Protein AF-A0AAV5XAF9-F1 (afdb_monomer)

Solvent-accessible surface area (backbone atoms only — not comparable to full-atom values): 9766 Å² total; per-residue (Å²): 105,61,82,96,42,82,72,80,86,37,68,45,78,55,66,89,49,75,55,42,98,85,62,45,56,50,72,60,66,75,53,50,52,50,53,47,48,50,41,35,74,72,67,37,39,29,36,38,30,58,49,70,70,60,61,69,58,43,52,50,29,42,78,47,68,23,29,33,36,36,21,45,75,68,73,52,84,53,75,46,81,81,38,72,65,52,48,53,47,48,43,51,51,42,32,51,46,34,52,68,51,44,90,42,87,21,55,57,31,40,25,78,39,64,50,59,42,50,69,52,42,64,71,67,31,56,65,59,53,39,57,49,52,48,53,44,49,51,42,30,38,76,59,27,74,82,61,38,39,29,49,36,37,38,73,85,44,66,87,57,74,61,87,86,48,74,48,89,42,71,65,82,133

Radius of gyration: 16.25 Å; Cα contacts (8 Å, |Δi|>4): 283; chains: 1; bounding box: 41×30×45 Å

Structure (mmCIF, N/CA/C/O backbone):
data_AF-A0AAV5XAF9-F1
#
_entry.id   AF-A0AAV5XAF9-F1
#
loop_
_atom_site.group_PDB
_atom_site.id
_atom_site.type_symbol
_atom_site.label_atom_id
_atom_site.label_alt_id
_atom_site.label_comp_id
_atom_site.label_asym_id
_atom_site.label_entity_id
_atom_site.label_seq_id
_atom_site.pdbx_PDB_ins_code
_atom_site.Cartn_x
_atom_site.Cartn_y
_atom_site.Cartn_z
_atom_site.occupancy
_atom_site.B_iso_or_equiv
_atom_site.auth_seq_id
_atom_site.auth_comp_id
_atom_site.auth_asym_id
_atom_site.auth_atom_id
_atom_site.pdbx_PDB_model_num
ATOM 1 N N . MET A 1 1 ? 5.329 9.282 11.086 1.00 74.69 1 MET A N 1
ATOM 2 C CA . MET A 1 1 ? 4.922 9.772 12.422 1.00 74.69 1 MET A CA 1
ATOM 3 C C . MET A 1 1 ? 3.399 9.834 12.451 1.00 74.69 1 MET A C 1
ATOM 5 O O . MET A 1 1 ? 2.817 10.005 11.388 1.00 74.69 1 MET A O 1
ATOM 9 N N . LEU A 1 2 ? 2.750 9.639 13.597 1.00 75.69 2 LEU A N 1
ATOM 10 C CA . LEU A 1 2 ? 1.336 9.977 13.798 1.00 75.69 2 LEU A CA 1
ATOM 11 C C . LEU A 1 2 ? 1.302 11.234 14.670 1.00 75.69 2 LEU A C 1
ATOM 13 O O . LEU A 1 2 ? 1.537 11.144 15.872 1.00 75.69 2 LEU A O 1
ATOM 17 N N . GLY A 1 3 ? 1.094 12.400 14.054 1.00 81.00 3 GLY A N 1
ATOM 18 C CA . GLY A 1 3 ? 1.422 13.670 14.707 1.00 81.00 3 GLY A CA 1
ATOM 19 C C . GLY A 1 3 ? 2.912 13.707 15.054 1.00 81.00 3 GLY A C 1
ATOM 20 O O . GLY A 1 3 ? 3.745 13.409 14.197 1.00 81.00 3 GLY A O 1
ATOM 21 N N . ASP A 1 4 ? 3.227 13.966 16.321 1.00 85.31 4 ASP A N 1
ATOM 22 C CA . ASP A 1 4 ? 4.606 14.060 16.818 1.00 85.31 4 ASP A CA 1
ATOM 23 C C . ASP A 1 4 ? 5.170 12.731 17.349 1.00 85.31 4 ASP A C 1
ATOM 25 O O . ASP A 1 4 ? 6.310 12.671 17.811 1.00 85.31 4 ASP A O 1
ATOM 29 N N . GLU A 1 5 ? 4.415 11.631 17.251 1.00 88.81 5 GLU A N 1
ATOM 30 C CA . GLU A 1 5 ? 4.845 10.327 17.756 1.00 88.81 5 GLU A CA 1
ATOM 31 C C . GLU A 1 5 ? 5.297 9.365 16.652 1.00 88.81 5 GLU A C 1
ATOM 33 O O . GLU A 1 5 ? 4.720 9.261 15.560 1.00 88.81 5 GLU A O 1
ATOM 38 N N . LYS A 1 6 ? 6.343 8.589 16.950 1.00 91.88 6 LYS A N 1
ATOM 39 C CA . LYS A 1 6 ? 6.793 7.511 16.069 1.00 91.88 6 LYS A CA 1
ATOM 40 C C . LYS A 1 6 ? 5.805 6.348 16.126 1.00 91.88 6 LYS A C 1
ATOM 42 O O . LYS A 1 6 ? 5.657 5.695 17.154 1.00 91.88 6 LYS A O 1
ATOM 47 N N . LEU A 1 7 ? 5.201 6.030 14.982 1.00 92.50 7 LEU A N 1
ATOM 48 C CA . LEU A 1 7 ? 4.387 4.829 14.828 1.00 92.50 7 LEU A CA 1
ATOM 49 C C . LEU A 1 7 ? 5.286 3.609 14.603 1.00 92.50 7 LEU A C 1
ATOM 51 O O . LEU A 1 7 ? 5.950 3.496 13.573 1.00 92.50 7 LEU A O 1
ATOM 55 N N . TRP A 1 8 ? 5.262 2.671 15.545 1.00 96.06 8 TRP A N 1
ATOM 56 C CA . TRP A 1 8 ? 5.827 1.336 15.358 1.00 96.06 8 TRP A CA 1
ATOM 57 C C . TRP A 1 8 ? 4.783 0.420 14.724 1.00 96.06 8 TRP A C 1
ATOM 59 O O . TRP A 1 8 ? 3.782 0.085 15.359 1.00 96.06 8 TRP A O 1
ATOM 69 N N . VAL A 1 9 ? 5.001 0.024 13.470 1.00 96.25 9 VAL A N 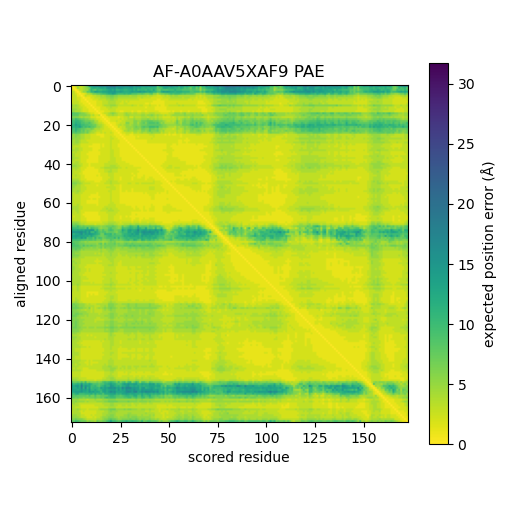1
ATOM 70 C CA . VAL A 1 9 ? 4.084 -0.852 12.730 1.00 96.25 9 VAL A CA 1
ATOM 71 C C . VAL A 1 9 ? 4.189 -2.282 13.266 1.00 96.25 9 VAL A C 1
ATOM 73 O O . VAL A 1 9 ? 5.234 -2.918 13.171 1.00 96.25 9 VAL A O 1
ATOM 76 N N . ARG A 1 10 ? 3.086 -2.788 13.822 1.00 97.44 10 ARG A N 1
ATOM 77 C CA . ARG A 1 10 ? 2.896 -4.179 14.255 1.00 97.44 10 ARG A CA 1
ATOM 78 C C . ARG A 1 10 ? 1.790 -4.765 13.395 1.00 97.44 10 ARG A C 1
ATOM 80 O O . ARG A 1 10 ? 0.607 -4.687 13.738 1.00 97.44 10 ARG A O 1
ATOM 87 N N . GLY A 1 11 ? 2.207 -5.215 12.217 1.00 95.50 11 GLY A N 1
ATOM 88 C CA . GLY A 1 11 ? 1.330 -5.626 11.132 1.00 95.50 11 GLY A CA 1
ATOM 89 C C . GLY A 1 11 ? 1.027 -7.119 11.121 1.00 95.50 11 GLY A C 1
ATOM 90 O O . GLY A 1 11 ? 1.869 -7.928 11.500 1.00 95.50 11 GLY A O 1
ATOM 91 N N . VAL A 1 12 ? -0.152 -7.472 10.617 1.00 97.31 12 VAL A N 1
ATOM 92 C CA . VAL A 1 12 ? -0.498 -8.835 10.193 1.00 97.31 12 VAL A CA 1
ATOM 93 C C . VAL A 1 12 ? -1.166 -8.791 8.820 1.00 97.31 12 VAL A C 1
ATOM 95 O O . VAL A 1 12 ? -1.806 -7.800 8.465 1.00 97.31 12 VAL A O 1
ATOM 98 N N . THR A 1 13 ? -1.002 -9.835 8.015 1.00 96.00 13 THR A N 1
ATOM 99 C CA . THR A 1 13 ? -1.663 -9.940 6.711 1.00 96.00 13 THR A CA 1
ATOM 100 C C . THR A 1 13 ? -3.109 -10.404 6.868 1.00 96.00 13 THR A C 1
ATOM 102 O O . THR A 1 13 ? -3.439 -11.194 7.752 1.00 96.00 13 THR A O 1
ATOM 105 N N . TYR A 1 14 ? -3.991 -9.907 6.005 1.00 97.06 14 TYR A N 1
ATOM 106 C CA . TYR A 1 14 ? -5.394 -10.296 5.964 1.00 97.06 14 TYR A CA 1
ATOM 107 C C . TYR A 1 14 ? -5.824 -10.532 4.518 1.00 97.06 14 TYR A C 1
ATOM 109 O O . TYR A 1 14 ? -6.122 -9.604 3.763 1.00 97.06 14 TYR A O 1
ATOM 117 N N . GLY A 1 15 ? -5.815 -11.808 4.139 1.00 92.38 15 GLY A N 1
ATOM 118 C CA . GLY A 1 15 ? -6.107 -12.281 2.792 1.00 92.38 15 GLY A CA 1
ATOM 119 C C . GLY A 1 15 ? -4.866 -12.781 2.042 1.00 92.38 15 GLY A C 1
ATOM 120 O O . GLY A 1 15 ? -3.780 -12.876 2.607 1.00 92.38 15 GLY A O 1
ATOM 121 N N . THR A 1 16 ? -4.996 -13.109 0.757 1.00 89.56 16 THR A N 1
ATOM 122 C CA . THR A 1 16 ? -6.215 -12.979 -0.067 1.00 89.56 16 THR A CA 1
ATOM 123 C C . THR A 1 16 ? -7.311 -13.978 0.310 1.00 89.56 16 THR A C 1
ATOM 125 O O . THR A 1 16 ? -7.049 -15.059 0.833 1.00 89.56 16 THR A O 1
ATOM 128 N N . PHE A 1 17 ? -8.566 -13.604 0.054 1.00 91.56 17 PHE A N 1
ATOM 129 C CA . PHE A 1 17 ? -9.725 -14.468 0.265 1.00 91.56 17 PHE A CA 1
ATOM 130 C C . PHE A 1 17 ? -10.400 -14.796 -1.061 1.00 91.56 17 PHE A C 1
ATOM 132 O O . PHE A 1 17 ? -10.263 -14.084 -2.056 1.00 91.56 17 PHE A O 1
ATOM 139 N N . ARG A 1 18 ? -11.173 -15.881 -1.058 1.00 88.75 18 ARG A N 1
ATOM 140 C CA . ARG A 1 18 ? -12.087 -16.186 -2.157 1.00 88.75 18 ARG A CA 1
ATOM 141 C C . ARG A 1 18 ? -13.190 -15.119 -2.200 1.00 88.75 18 ARG A C 1
ATOM 143 O O . ARG A 1 18 ? -13.768 -14.865 -1.142 1.00 88.75 18 ARG A O 1
ATOM 150 N N . PRO A 1 19 ? -13.510 -14.544 -3.372 1.00 87.81 19 PRO A N 1
ATOM 151 C CA . PRO A 1 19 ? -14.621 -13.609 -3.498 1.00 87.81 19 PRO A CA 1
ATOM 152 C C . PRO A 1 19 ? -15.949 -14.191 -3.009 1.00 87.81 19 PRO A C 1
ATOM 154 O O . PRO A 1 19 ? -16.245 -15.368 -3.246 1.00 87.81 19 PRO A O 1
ATOM 157 N N . GLY A 1 20 ? -16.731 -13.357 -2.324 1.00 83.31 20 GLY A N 1
ATOM 158 C CA . GLY A 1 20 ? -18.106 -13.652 -1.936 1.00 83.31 20 GLY A CA 1
ATOM 159 C C . GLY A 1 20 ? -19.068 -13.647 -3.128 1.00 83.31 20 GLY A C 1
ATOM 160 O O . GLY A 1 20 ? -18.682 -13.402 -4.270 1.00 83.31 20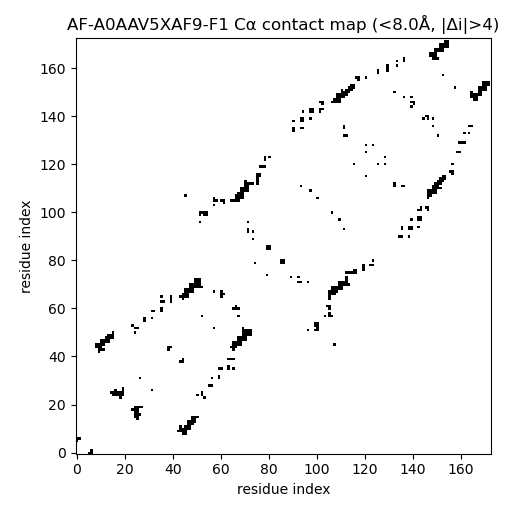 GLY A O 1
ATOM 161 N N . ALA A 1 21 ? -20.351 -13.902 -2.860 1.00 84.38 21 ALA A N 1
ATOM 162 C CA . ALA A 1 21 ? -21.396 -13.888 -3.892 1.00 84.38 21 ALA A CA 1
ATOM 163 C C . ALA A 1 21 ? -21.588 -12.504 -4.546 1.00 84.38 21 ALA A C 1
ATOM 165 O O . ALA A 1 21 ? -22.045 -12.415 -5.679 1.00 84.38 21 ALA A O 1
ATOM 166 N N . ASP A 1 22 ? -21.220 -11.438 -3.836 1.00 84.25 22 ASP A N 1
ATOM 167 C CA . ASP A 1 22 ? -21.208 -10.048 -4.298 1.00 84.25 22 ASP A CA 1
ATOM 168 C C . ASP A 1 22 ? -19.914 -9.670 -5.048 1.00 84.25 22 ASP A C 1
ATOM 170 O O . ASP A 1 22 ? -19.758 -8.529 -5.473 1.00 84.25 22 ASP A O 1
ATOM 174 N N . GLY A 1 23 ? -18.976 -10.612 -5.202 1.00 85.62 23 GLY A N 1
ATOM 175 C CA . GLY A 1 23 ? -17.672 -10.387 -5.822 1.00 85.62 23 GLY A CA 1
ATOM 176 C C . GLY A 1 23 ? -16.640 -9.724 -4.906 1.00 85.62 23 GLY A C 1
ATOM 177 O O . GLY A 1 23 ? -15.484 -9.591 -5.311 1.00 85.62 23 GLY A O 1
ATOM 178 N N . THR A 1 24 ? -16.999 -9.356 -3.670 1.00 87.50 24 THR A N 1
ATOM 179 C CA . THR A 1 24 ? -16.065 -8.731 -2.727 1.00 87.50 24 THR A CA 1
ATOM 180 C C . THR A 1 24 ? -15.021 -9.763 -2.277 1.00 87.50 24 THR A 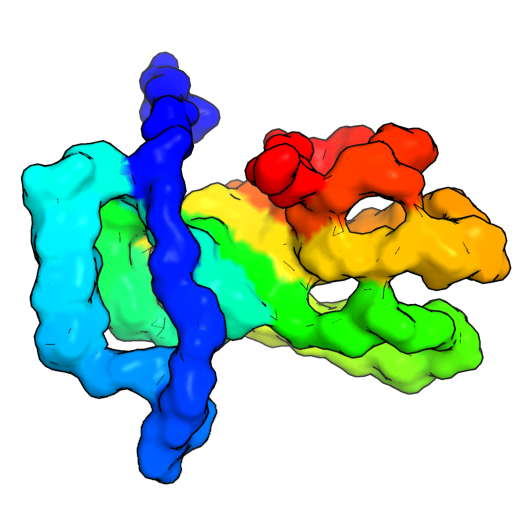C 1
ATOM 182 O O . THR A 1 24 ? -15.395 -10.813 -1.746 1.00 87.50 24 THR A O 1
ATOM 185 N N . PRO A 1 25 ? -13.706 -9.502 -2.424 1.00 91.94 25 PRO A N 1
ATOM 186 C CA . PRO A 1 25 ? -12.637 -10.436 -2.051 1.00 91.94 25 PRO A CA 1
ATOM 187 C C . PRO A 1 25 ? -12.324 -10.420 -0.543 1.00 91.94 25 PRO A C 1
ATOM 189 O O . PRO A 1 25 ? -11.168 -10.543 -0.138 1.00 91.94 25 PRO A O 1
ATOM 192 N N . TYR A 1 26 ? -13.354 -10.269 0.293 1.00 95.06 26 TYR A N 1
ATOM 193 C CA . TYR A 1 26 ? -13.253 -10.233 1.751 1.00 95.06 26 TYR A CA 1
ATOM 194 C C . TYR A 1 26 ? -14.394 -11.019 2.400 1.00 95.06 26 TYR A C 1
ATOM 196 O O . TYR A 1 26 ? -15.478 -11.121 1.821 1.00 95.06 26 TYR A O 1
ATOM 204 N N . PRO A 1 27 ? -14.186 -11.553 3.618 1.00 95.25 27 PRO A N 1
ATOM 205 C CA . PRO A 1 27 ? -15.267 -12.119 4.406 1.00 95.25 27 PRO A CA 1
ATOM 206 C C . PRO A 1 27 ? -16.383 -11.100 4.649 1.00 95.25 27 PRO A C 1
ATOM 208 O O . PRO A 1 27 ? -16.174 -9.887 4.608 1.00 95.25 27 PRO A O 1
ATOM 211 N N . VAL A 1 28 ? -17.575 -11.603 4.972 1.00 94.69 28 VAL A N 1
ATOM 212 C CA . VAL A 1 28 ? -18.695 -10.746 5.377 1.00 94.69 28 VAL A CA 1
ATOM 213 C C . VAL A 1 28 ? -18.304 -9.870 6.569 1.00 94.69 28 VAL A C 1
ATOM 215 O O . VAL A 1 28 ? -17.533 -10.287 7.437 1.00 94.69 28 VAL A O 1
ATOM 218 N N . ARG A 1 29 ? -18.878 -8.667 6.643 1.00 95.50 29 ARG A N 1
ATOM 219 C CA . ARG A 1 29 ? -18.516 -7.637 7.629 1.00 95.50 29 ARG A CA 1
ATOM 220 C C . ARG A 1 29 ? -18.417 -8.141 9.073 1.00 95.50 29 ARG A C 1
ATOM 222 O O . ARG A 1 29 ? -17.467 -7.797 9.763 1.00 95.50 29 ARG A O 1
ATOM 229 N N . SER A 1 30 ? -19.335 -9.001 9.515 1.00 96.88 30 SER A N 1
ATOM 230 C CA . SER A 1 30 ? -19.333 -9.545 10.883 1.00 96.88 30 SER A CA 1
ATOM 231 C C . SER A 1 30 ? -18.137 -10.456 11.198 1.00 96.88 30 SER A C 1
ATOM 233 O O . SER A 1 30 ? -17.745 -10.582 12.358 1.00 96.88 30 SER A O 1
ATOM 235 N N . VAL A 1 31 ? -17.548 -11.100 10.184 1.00 97.25 31 VAL A N 1
ATOM 236 C CA . VAL A 1 31 ? -16.299 -11.862 10.323 1.00 97.25 31 VAL A CA 1
ATOM 237 C C . VAL A 1 31 ? -15.129 -10.894 10.454 1.00 97.25 31 VAL A C 1
ATOM 239 O O . VAL A 1 31 ? -14.392 -10.987 11.429 1.00 97.25 31 VAL A O 1
ATOM 242 N N . VAL A 1 32 ? -15.033 -9.902 9.562 1.00 97.88 32 VAL A N 1
ATOM 243 C CA . VAL A 1 32 ? -13.982 -8.869 9.612 1.00 97.88 32 VAL A CA 1
ATOM 244 C C . VAL A 1 32 ? -13.990 -8.121 10.948 1.00 97.88 32 VAL A C 1
ATOM 246 O O . VAL A 1 32 ? -12.939 -7.906 11.543 1.00 97.88 32 VAL A O 1
ATOM 249 N N . GLU A 1 33 ? -15.168 -7.774 11.473 1.00 98.50 33 GLU A N 1
ATOM 250 C CA . GLU A 1 33 ? -15.313 -7.114 12.777 1.00 98.50 33 GLU A CA 1
ATOM 251 C C . GLU A 1 33 ? -14.756 -7.948 13.937 1.00 98.50 33 GLU A C 1
ATOM 253 O O . GLU A 1 33 ? -14.122 -7.384 14.834 1.00 98.50 33 GLU A O 1
ATOM 258 N N . ARG A 1 34 ? -14.963 -9.273 13.927 1.00 98.56 34 ARG A N 1
ATOM 259 C CA . ARG A 1 34 ? -14.371 -10.185 14.919 1.00 98.56 34 ARG A CA 1
ATOM 260 C C . ARG A 1 34 ? -12.870 -10.328 14.731 1.00 98.56 34 ARG A C 1
ATOM 262 O O . ARG A 1 34 ? -12.142 -10.251 15.716 1.00 98.56 34 ARG A O 1
ATOM 269 N N . ASP A 1 35 ? -12.421 -10.528 13.498 1.00 98.44 35 ASP A N 1
ATOM 270 C CA . ASP A 1 35 ? -11.010 -10.749 13.193 1.00 98.44 35 ASP A CA 1
ATOM 271 C C . ASP A 1 35 ? -10.185 -9.522 13.591 1.00 98.44 35 ASP A C 1
ATOM 273 O O . ASP A 1 35 ? -9.195 -9.642 14.309 1.00 98.44 35 ASP A O 1
ATOM 277 N N . PHE A 1 36 ? -10.641 -8.321 13.227 1.00 98.62 36 PHE A N 1
ATOM 278 C CA . PHE A 1 36 ? -9.965 -7.070 13.576 1.00 98.62 36 PHE A CA 1
ATOM 279 C C . PHE A 1 36 ? -10.017 -6.789 15.079 1.00 98.62 36 PHE A C 1
ATOM 281 O O . PHE A 1 36 ? -9.039 -6.301 15.644 1.00 98.62 36 PHE A O 1
ATOM 288 N N . ALA A 1 37 ? -11.113 -7.141 15.761 1.00 98.50 37 ALA A N 1
ATOM 289 C CA . ALA A 1 37 ? -11.160 -7.070 17.219 1.00 98.50 37 ALA A CA 1
ATOM 290 C C . ALA A 1 37 ? -10.127 -8.008 17.866 1.00 98.50 37 ALA A C 1
ATOM 292 O O . ALA A 1 37 ? -9.428 -7.598 18.792 1.00 98.50 37 ALA A O 1
ATOM 293 N N . ALA A 1 38 ? -9.988 -9.236 17.360 1.00 98.50 38 ALA A N 1
ATOM 294 C CA . ALA A 1 38 ? -8.995 -10.188 17.844 1.00 98.50 38 ALA A CA 1
ATOM 295 C C . ALA A 1 38 ? -7.562 -9.706 17.570 1.00 98.50 38 ALA A C 1
ATOM 297 O O . ALA A 1 38 ? -6.718 -9.783 18.459 1.00 98.50 38 ALA A O 1
ATOM 298 N N . MET A 1 39 ? -7.282 -9.159 16.384 1.00 98.50 39 MET A N 1
ATOM 299 C CA . MET A 1 39 ? -5.973 -8.589 16.051 1.00 98.50 39 MET A CA 1
ATOM 300 C C . MET A 1 39 ? -5.595 -7.451 17.005 1.00 98.50 39 MET A C 1
ATOM 302 O O . MET A 1 39 ? -4.520 -7.480 17.605 1.00 98.50 39 MET A O 1
ATOM 306 N N . ALA A 1 40 ? -6.500 -6.490 17.207 1.00 98.12 40 ALA A N 1
ATOM 307 C CA . ALA A 1 40 ? -6.280 -5.379 18.130 1.00 98.12 40 ALA A CA 1
ATOM 308 C C . ALA A 1 40 ? -6.066 -5.870 19.575 1.00 98.12 40 ALA A C 1
ATOM 310 O O . ALA A 1 40 ? -5.133 -5.429 20.247 1.00 98.12 40 ALA A O 1
ATOM 311 N N . ALA A 1 41 ? -6.863 -6.843 20.035 1.00 98.19 41 ALA A N 1
ATOM 312 C CA . ALA A 1 41 ? -6.716 -7.444 21.364 1.00 98.19 41 ALA A CA 1
ATOM 313 C C . ALA A 1 41 ? -5.377 -8.182 21.557 1.00 98.19 41 ALA A C 1
ATOM 315 O O . ALA A 1 41 ? -4.888 -8.276 22.679 1.00 98.19 41 ALA A O 1
ATOM 316 N N . ASN A 1 42 ? -4.762 -8.664 20.474 1.00 98.12 42 ASN A N 1
ATOM 317 C CA . ASN A 1 42 ? -3.440 -9.298 20.480 1.00 98.12 42 ASN A CA 1
ATOM 318 C C . ASN A 1 42 ? -2.291 -8.309 20.198 1.00 98.12 42 ASN A C 1
ATOM 320 O O . ASN A 1 42 ? -1.156 -8.718 19.963 1.00 98.12 42 ASN A O 1
ATOM 324 N N . GLY A 1 43 ? -2.558 -6.999 20.236 1.00 97.50 43 GLY A N 1
ATOM 325 C CA . GLY A 1 43 ? -1.532 -5.958 20.156 1.00 97.50 43 GLY A CA 1
ATOM 326 C C . GLY A 1 43 ? -1.087 -5.582 18.741 1.00 97.50 43 GLY A C 1
ATOM 327 O O . GLY A 1 43 ? -0.151 -4.787 18.601 1.00 97.50 43 GLY A O 1
ATOM 328 N N . PHE A 1 44 ? -1.747 -6.094 17.699 1.00 98.44 44 PHE A N 1
ATOM 329 C CA . PHE A 1 44 ? -1.552 -5.598 16.337 1.00 98.44 44 PHE A CA 1
ATOM 330 C C . PHE A 1 44 ? -2.173 -4.208 16.187 1.00 98.44 44 PHE A C 1
ATOM 332 O O . PHE A 1 44 ? -3.210 -3.906 16.774 1.00 98.44 44 PHE A O 1
ATOM 339 N N . ASN A 1 45 ? -1.536 -3.355 15.387 1.00 98.00 45 ASN A N 1
ATOM 340 C CA . ASN A 1 45 ? -2.041 -2.012 15.077 1.00 98.00 45 ASN A CA 1
ATOM 341 C C . ASN A 1 45 ? -2.172 -1.754 13.574 1.00 98.00 45 ASN A C 1
ATOM 343 O O . ASN A 1 45 ? -2.603 -0.675 13.175 1.00 98.00 45 ASN A O 1
ATOM 347 N N . THR A 1 46 ? -1.767 -2.712 12.741 1.00 98.38 46 THR A N 1
ATOM 348 C CA . THR A 1 46 ? -1.767 -2.570 11.289 1.00 98.38 46 THR A CA 1
ATOM 349 C C . THR A 1 46 ? -2.217 -3.869 10.632 1.00 98.38 46 THR A C 1
ATOM 351 O O . THR A 1 46 ? -1.866 -4.958 11.083 1.00 98.38 46 THR A O 1
ATOM 354 N N . VAL A 1 47 ? -2.966 -3.757 9.541 1.00 98.19 47 VAL A N 1
ATOM 355 C CA . VAL A 1 47 ? -3.381 -4.883 8.706 1.00 98.19 47 VAL A CA 1
ATOM 356 C C . VAL A 1 47 ? -2.910 -4.652 7.275 1.00 98.19 47 VAL A C 1
ATOM 358 O O . VAL A 1 47 ? -3.131 -3.581 6.714 1.00 98.19 47 VAL A O 1
ATOM 361 N N . ARG A 1 48 ? -2.271 -5.651 6.665 1.00 97.62 48 ARG A N 1
ATOM 362 C CA . ARG A 1 48 ? -1.909 -5.640 5.244 1.00 97.62 48 ARG A CA 1
ATOM 363 C C . ARG A 1 48 ? -2.956 -6.394 4.440 1.00 97.62 48 ARG A C 1
ATOM 365 O O . ARG A 1 48 ? -3.158 -7.584 4.661 1.00 97.62 48 ARG A O 1
ATOM 372 N N . VAL A 1 49 ? -3.560 -5.717 3.472 1.00 97.19 49 VAL A N 1
ATOM 373 C CA . VAL A 1 49 ? -4.460 -6.328 2.492 1.00 97.19 49 VAL A CA 1
ATOM 374 C C . VAL A 1 49 ? -3.877 -6.236 1.081 1.00 97.19 49 VAL A C 1
ATOM 376 O O . VAL A 1 49 ? -3.130 -5.310 0.774 1.00 97.19 49 VAL A O 1
ATOM 379 N N . TYR A 1 50 ? -4.205 -7.197 0.217 1.00 94.56 50 TYR A N 1
ATOM 380 C CA . TYR A 1 50 ? -3.622 -7.329 -1.133 1.00 94.56 50 TYR A CA 1
ATOM 381 C C . TYR A 1 50 ? -4.572 -6.926 -2.269 1.00 94.56 50 TYR A C 1
ATOM 383 O O . TYR A 1 50 ? -4.214 -7.008 -3.441 1.00 94.56 50 TYR A O 1
ATOM 391 N N . THR A 1 51 ? -5.794 -6.523 -1.927 1.00 93.31 51 THR A N 1
ATOM 392 C CA . THR A 1 51 ? -6.780 -5.979 -2.866 1.00 93.31 51 THR A CA 1
ATOM 393 C C . THR A 1 51 ? -7.354 -4.699 -2.276 1.00 93.31 51 THR A C 1
ATOM 395 O O . THR A 1 51 ? -7.363 -4.547 -1.055 1.00 93.31 51 THR A O 1
ATOM 398 N N . VAL A 1 52 ? -7.838 -3.774 -3.102 1.00 95.62 52 VAL A N 1
ATOM 399 C CA . VAL A 1 52 ? -8.447 -2.538 -2.589 1.00 95.62 52 VAL A CA 1
ATOM 400 C C . VAL A 1 52 ? -9.721 -2.904 -1.814 1.00 95.62 52 VAL A C 1
ATOM 402 O O . VAL A 1 52 ? -10.619 -3.518 -2.397 1.00 95.62 52 VAL A O 1
ATOM 405 N N . PRO A 1 53 ? -9.801 -2.622 -0.499 1.00 95.94 53 PRO A N 1
ATOM 406 C CA . PRO A 1 53 ? -10.953 -3.003 0.295 1.00 95.94 53 PRO A CA 1
ATOM 407 C C . PRO A 1 53 ? -12.118 -2.028 0.093 1.00 95.94 53 PRO A C 1
ATOM 409 O O . PRO A 1 53 ? -11.894 -0.844 -0.162 1.00 95.94 53 PRO A O 1
ATOM 412 N N . PRO A 1 54 ? -13.369 -2.479 0.281 1.00 95.25 54 PRO A N 1
ATOM 413 C CA . PRO A 1 54 ? -14.492 -1.557 0.385 1.00 95.25 54 PRO A CA 1
ATOM 414 C C . PRO A 1 54 ? -14.324 -0.650 1.614 1.00 95.25 54 PRO A C 1
ATOM 416 O O . PRO A 1 54 ? -13.805 -1.086 2.646 1.00 95.25 54 PRO A O 1
ATOM 419 N N . ARG A 1 55 ? -14.822 0.594 1.547 1.00 96.38 55 ARG A N 1
ATOM 420 C CA . ARG A 1 55 ? -14.659 1.579 2.638 1.00 96.38 55 ARG A CA 1
ATOM 421 C C . ARG A 1 55 ? -15.146 1.080 4.000 1.00 96.38 55 ARG A C 1
ATOM 423 O O . ARG A 1 55 ? -14.494 1.358 4.998 1.00 96.38 55 ARG A O 1
ATOM 430 N N . TRP A 1 56 ? -16.193 0.249 4.049 1.00 97.00 56 TRP A N 1
ATOM 431 C CA . TRP A 1 56 ? -16.681 -0.311 5.316 1.00 97.00 56 TRP A CA 1
ATOM 432 C C . TRP A 1 56 ? -15.628 -1.147 6.059 1.00 97.00 56 TRP A C 1
ATOM 434 O O . TRP A 1 56 ? -15.667 -1.213 7.284 1.00 97.00 56 TRP A O 1
ATOM 444 N N . LEU A 1 57 ? -14.683 -1.787 5.360 1.00 97.94 57 LEU A N 1
ATOM 445 C CA . LEU A 1 57 ? -13.599 -2.535 6.005 1.00 97.94 57 LEU A CA 1
ATOM 446 C C . LEU A 1 57 ? -12.611 -1.571 6.668 1.00 97.94 57 LEU A C 1
ATOM 448 O O . LEU A 1 57 ? -12.137 -1.836 7.773 1.00 97.94 57 LEU A O 1
ATOM 452 N N . LEU A 1 58 ? -12.344 -0.432 6.025 1.00 98.56 58 LEU A N 1
ATOM 453 C CA . LEU A 1 58 ? -11.534 0.634 6.605 1.00 98.56 58 LEU A CA 1
ATOM 454 C C . LEU A 1 58 ? -12.242 1.284 7.806 1.00 98.56 58 LEU A C 1
ATOM 456 O O . LEU A 1 58 ? -11.582 1.559 8.808 1.00 98.56 58 LEU A O 1
ATOM 460 N N . ASP A 1 59 ? -13.569 1.449 7.762 1.00 98.56 59 ASP A N 1
ATOM 461 C CA . ASP A 1 59 ? -14.360 1.915 8.912 1.00 98.56 59 ASP A CA 1
ATOM 462 C C . ASP A 1 59 ? -14.216 0.954 10.105 1.00 98.56 59 ASP A C 1
ATOM 464 O O . ASP A 1 59 ? -14.000 1.374 11.247 1.00 98.56 59 ASP A O 1
ATOM 468 N N . VAL A 1 60 ? -14.280 -0.360 9.849 1.00 98.62 60 VAL A N 1
ATOM 469 C CA . VAL A 1 60 ? -14.066 -1.385 10.881 1.00 98.62 60 VAL A CA 1
ATOM 470 C C . VAL A 1 60 ? -12.642 -1.298 11.434 1.00 98.62 60 VAL A C 1
ATOM 472 O O . VAL A 1 60 ? -12.474 -1.332 12.654 1.00 98.62 60 VAL A O 1
ATOM 475 N N . ALA A 1 61 ? -11.627 -1.113 10.584 1.00 98.50 61 ALA A N 1
ATOM 476 C CA . ALA A 1 61 ? -10.245 -0.918 11.024 1.00 98.50 61 ALA A CA 1
ATOM 477 C C . ALA A 1 61 ? -10.104 0.307 11.943 1.00 98.50 61 ALA A C 1
ATOM 479 O O . ALA A 1 61 ? -9.586 0.184 13.056 1.00 98.50 61 ALA A O 1
ATOM 480 N N . ALA A 1 62 ? -10.653 1.456 11.532 1.00 98.25 62 ALA A N 1
ATOM 481 C CA . ALA A 1 62 ? -10.656 2.684 12.326 1.00 98.25 62 ALA A CA 1
ATOM 482 C C . ALA A 1 62 ? -11.310 2.472 13.699 1.00 98.25 62 ALA A C 1
ATOM 484 O O . ALA A 1 62 ? -10.755 2.888 14.715 1.00 98.25 62 ALA A O 1
ATOM 485 N N . SER A 1 63 ? -12.441 1.756 13.750 1.00 98.12 63 SER A N 1
ATOM 486 C CA . SER A 1 63 ? -13.159 1.468 15.002 1.00 98.12 63 SER A CA 1
ATOM 487 C C . SER A 1 63 ? -12.356 0.612 15.994 1.00 98.12 63 SER A C 1
ATOM 489 O O . SER A 1 63 ? -12.669 0.577 17.185 1.00 98.12 63 SER A O 1
ATOM 491 N N . ARG A 1 64 ? -11.319 -0.085 15.511 1.00 97.94 64 ARG A N 1
ATOM 492 C CA . ARG A 1 64 ? -10.413 -0.933 16.300 1.00 97.94 64 ARG A CA 1
ATOM 493 C C . ARG A 1 64 ? -9.017 -0.329 16.465 1.00 97.94 64 ARG A C 1
ATOM 495 O O . ARG A 1 64 ? -8.115 -1.035 16.902 1.00 97.94 64 ARG A O 1
ATOM 502 N N . ALA A 1 65 ? -8.837 0.950 16.119 1.00 96.25 65 ALA A N 1
ATOM 503 C CA . ALA A 1 65 ? -7.538 1.628 16.094 1.00 96.25 65 ALA A CA 1
ATOM 504 C C . ALA A 1 65 ? -6.477 0.893 15.246 1.00 96.25 65 ALA A C 1
ATOM 506 O O . ALA A 1 65 ? -5.276 0.995 15.501 1.00 96.25 65 ALA A O 1
ATOM 507 N N . LEU A 1 66 ? -6.924 0.159 14.224 1.00 98.38 66 LEU A N 1
ATOM 508 C CA . LEU A 1 66 ? -6.065 -0.477 13.237 1.00 98.38 66 LEU A CA 1
ATOM 509 C C . LEU A 1 66 ? -5.862 0.466 12.052 1.00 98.38 66 LEU A C 1
ATOM 511 O O . LEU A 1 66 ? -6.797 1.115 11.577 1.00 98.38 66 LEU A O 1
ATOM 515 N N . ARG A 1 67 ? -4.635 0.497 11.540 1.00 98.25 67 ARG A N 1
ATOM 516 C CA . ARG A 1 67 ? -4.310 1.096 10.247 1.00 98.25 67 ARG A CA 1
ATOM 517 C C . ARG A 1 67 ? -4.254 0.017 9.166 1.00 98.25 67 ARG A C 1
ATOM 519 O O . ARG A 1 67 ? -3.990 -1.145 9.461 1.00 98.25 67 ARG A O 1
ATOM 526 N N . VAL A 1 68 ? -4.480 0.378 7.910 1.00 98.62 68 VAL A N 1
ATOM 527 C CA . VAL A 1 68 ? -4.546 -0.567 6.792 1.00 98.62 68 VAL A CA 1
ATOM 528 C C . VAL A 1 68 ? -3.529 -0.187 5.729 1.00 98.62 68 VAL A C 1
ATOM 530 O O . VAL A 1 68 ? -3.550 0.915 5.191 1.00 98.62 68 VAL A O 1
ATOM 533 N N . MET A 1 69 ? -2.639 -1.122 5.422 1.00 98.25 69 MET A N 1
ATOM 534 C CA . MET A 1 69 ? -1.717 -1.051 4.298 1.00 98.25 69 MET A CA 1
ATOM 535 C C . MET A 1 69 ? -2.400 -1.711 3.095 1.00 98.25 69 MET A C 1
ATOM 537 O O . MET A 1 69 ? -2.592 -2.929 3.094 1.00 98.25 69 MET A O 1
ATOM 541 N N . VAL A 1 70 ? -2.787 -0.929 2.088 1.00 98.12 70 VAL A N 1
ATOM 542 C CA . VAL A 1 70 ? -3.618 -1.402 0.968 1.00 98.12 70 VAL A CA 1
ATOM 543 C C . VAL A 1 70 ? -2.754 -1.694 -0.251 1.00 98.12 70 VAL A C 1
ATOM 545 O O . VAL A 1 70 ? -2.091 -0.805 -0.770 1.00 98.12 70 VAL A O 1
ATOM 548 N N . GLY A 1 71 ? -2.743 -2.939 -0.722 1.00 95.88 71 GLY A N 1
ATOM 549 C CA . GLY A 1 71 ? -2.135 -3.310 -1.998 1.00 95.88 71 GLY A CA 1
ATOM 550 C C . GLY A 1 71 ? -3.103 -3.147 -3.164 1.00 95.88 71 GLY A C 1
ATOM 551 O O . GLY A 1 71 ? -4.248 -3.600 -3.085 1.00 95.88 71 GLY A O 1
ATOM 552 N N . VAL A 1 72 ? -2.629 -2.548 -4.258 1.00 92.31 72 VAL A N 1
ATOM 553 C CA . VAL A 1 72 ? -3.331 -2.585 -5.545 1.00 92.31 72 VAL A CA 1
ATOM 554 C C . VAL A 1 72 ? -2.765 -3.742 -6.373 1.00 92.31 72 VAL A C 1
ATOM 556 O O . VAL A 1 72 ? -1.592 -3.700 -6.743 1.00 92.31 72 VAL A O 1
ATOM 559 N N . PRO A 1 73 ? -3.557 -4.784 -6.676 1.00 85.06 73 PRO A N 1
ATOM 560 C CA . PRO A 1 73 ? -3.076 -5.916 -7.449 1.00 85.06 73 PRO A CA 1
ATOM 561 C C . PRO A 1 73 ? -2.988 -5.540 -8.929 1.00 85.06 73 PRO A C 1
ATOM 563 O O . PRO A 1 73 ? -3.914 -4.927 -9.465 1.00 85.06 73 PRO A O 1
ATOM 566 N N . TRP A 1 74 ? -1.927 -5.979 -9.599 1.00 85.44 74 TRP A N 1
ATOM 567 C CA . TRP A 1 74 ? -1.777 -5.985 -11.056 1.00 85.44 74 TRP A CA 1
ATOM 568 C C . TRP A 1 74 ? -0.709 -7.007 -11.473 1.00 85.44 74 TRP A C 1
ATOM 570 O O . TRP A 1 74 ? -0.056 -7.621 -10.628 1.00 85.44 74 TRP A O 1
ATOM 580 N N . GLU A 1 75 ? -0.579 -7.256 -12.776 1.00 80.69 75 GLU A N 1
ATOM 581 C CA . GLU A 1 75 ? 0.196 -8.356 -13.356 1.00 80.69 75 GLU A CA 1
ATOM 582 C C . GLU A 1 75 ? 1.721 -8.099 -13.327 1.00 80.69 75 GLU A C 1
ATOM 584 O O . GLU A 1 75 ? 2.392 -8.036 -14.352 1.00 80.69 75 GLU A O 1
ATOM 589 N N . GLN A 1 76 ? 2.298 -7.994 -12.133 1.00 75.50 76 GLN A N 1
ATOM 590 C CA . GLN A 1 76 ? 3.719 -7.686 -11.894 1.00 75.50 76 GLN A CA 1
ATOM 591 C C . GLN A 1 76 ? 4.710 -8.814 -12.240 1.00 75.50 76 GLN A C 1
ATOM 593 O O . GLN A 1 76 ? 5.923 -8.625 -12.165 1.00 75.50 76 GLN A O 1
ATOM 598 N N . HIS A 1 77 ? 4.206 -9.993 -12.614 1.00 76.81 77 HIS A N 1
ATOM 599 C CA . HIS A 1 77 ? 5.007 -11.187 -12.910 1.00 76.81 77 HIS A CA 1
ATOM 600 C C . HIS A 1 77 ? 5.185 -11.463 -14.414 1.00 76.81 77 HIS A C 1
ATOM 602 O O . HIS A 1 77 ? 5.765 -12.484 -14.777 1.00 76.81 77 HIS A O 1
ATOM 608 N N . VAL A 1 78 ? 4.693 -10.580 -15.290 1.00 79.94 78 VAL A N 1
ATOM 609 C CA . VAL A 1 78 ? 4.864 -10.677 -16.753 1.00 79.94 78 VAL A CA 1
ATOM 610 C C . VAL A 1 78 ? 5.698 -9.509 -17.283 1.00 79.94 78 VAL A C 1
ATOM 612 O O . VAL A 1 78 ? 6.030 -8.601 -16.525 1.00 79.94 78 VAL A O 1
ATOM 615 N N . THR A 1 79 ? 6.042 -9.496 -18.575 1.00 82.38 79 THR A N 1
ATOM 616 C CA . THR A 1 79 ? 6.742 -8.364 -19.209 1.00 82.38 79 THR A CA 1
ATOM 617 C C . THR A 1 79 ? 5.789 -7.189 -19.481 1.00 82.38 79 THR A C 1
ATOM 619 O O . THR A 1 79 ? 5.572 -6.761 -20.611 1.00 82.38 79 THR A O 1
ATOM 622 N N . PHE A 1 80 ? 5.168 -6.670 -18.418 1.00 83.25 80 PHE A N 1
ATOM 623 C CA . PHE A 1 80 ? 4.036 -5.737 -18.472 1.00 83.25 80 PHE A CA 1
ATOM 624 C C . PHE A 1 80 ? 4.336 -4.396 -19.164 1.00 83.25 80 PHE A C 1
ATOM 626 O O . PHE A 1 80 ? 3.407 -3.685 -19.546 1.00 83.25 80 PHE A O 1
ATOM 633 N N . LEU A 1 81 ? 5.615 -4.041 -19.341 1.00 88.31 81 LEU A N 1
ATOM 634 C CA . LEU A 1 81 ? 6.021 -2.837 -20.071 1.00 88.31 81 LEU A CA 1
ATOM 635 C C . LEU A 1 81 ? 6.009 -3.009 -21.599 1.00 88.31 81 LEU A C 1
ATOM 637 O O . LEU A 1 81 ? 6.047 -2.002 -22.308 1.00 88.31 81 LEU A O 1
ATOM 641 N N . ASP A 1 82 ? 5.915 -4.238 -22.116 1.00 90.50 82 ASP A N 1
ATOM 642 C CA . ASP A 1 82 ? 5.895 -4.495 -23.564 1.00 90.50 82 ASP A CA 1
ATOM 643 C C . ASP A 1 82 ? 4.558 -4.080 -24.210 1.00 90.50 82 ASP A C 1
ATOM 645 O O . ASP A 1 82 ? 4.508 -3.761 -25.402 1.00 90.50 82 ASP A O 1
ATOM 649 N N . ASP A 1 83 ? 3.470 -4.024 -23.430 1.00 90.50 83 ASP A N 1
ATOM 650 C CA . ASP A 1 83 ? 2.148 -3.604 -23.896 1.00 90.50 83 ASP A CA 1
ATOM 651 C C . ASP A 1 83 ? 1.720 -2.257 -23.291 1.00 90.50 83 ASP A C 1
ATOM 653 O O . ASP A 1 83 ? 1.314 -2.137 -22.134 1.00 90.50 83 ASP A O 1
ATOM 657 N N . ARG A 1 84 ? 1.686 -1.215 -24.131 1.00 90.06 84 ARG A N 1
ATOM 658 C CA . ARG A 1 84 ? 1.197 0.122 -23.743 1.00 90.06 84 ARG A CA 1
ATOM 659 C C . ARG A 1 84 ? -0.258 0.126 -23.264 1.00 90.06 84 ARG A C 1
ATOM 661 O O . ARG A 1 84 ? -0.677 1.074 -22.597 1.00 90.06 84 ARG A O 1
ATOM 668 N N . ARG A 1 85 ? -1.091 -0.837 -23.670 1.00 91.31 85 ARG A N 1
ATOM 669 C CA . ARG A 1 85 ? -2.456 -0.974 -23.135 1.00 91.31 85 ARG A CA 1
ATOM 670 C C . ARG A 1 85 ? -2.410 -1.472 -21.698 1.00 91.31 85 ARG A C 1
ATOM 672 O O . ARG A 1 85 ? -3.100 -0.879 -20.876 1.00 91.31 85 ARG A O 1
ATOM 679 N N . GLN A 1 86 ? -1.567 -2.459 -21.408 1.00 91.81 86 GLN A N 1
ATOM 680 C CA . GLN A 1 86 ? -1.358 -2.978 -20.061 1.00 91.81 86 GLN A CA 1
ATOM 681 C C . GLN A 1 86 ? -0.804 -1.905 -19.119 1.00 91.81 86 GLN A C 1
ATOM 683 O O . GLN A 1 86 ? -1.399 -1.668 -18.075 1.00 91.81 86 GLN A O 1
ATOM 688 N N . VAL A 1 87 ? 0.229 -1.156 -19.523 1.00 92.62 87 VAL A N 1
ATOM 689 C CA . VAL A 1 87 ? 0.779 -0.045 -18.714 1.00 92.62 87 VAL A CA 1
ATOM 690 C C . VAL A 1 87 ? -0.302 0.967 -18.314 1.00 92.62 87 VAL A C 1
ATOM 692 O O . VAL A 1 87 ? -0.399 1.352 -17.151 1.00 92.62 87 VAL A O 1
ATOM 695 N N . ARG A 1 88 ? -1.151 1.372 -19.267 1.00 93.44 88 ARG A N 1
ATOM 696 C CA . ARG A 1 88 ? -2.256 2.309 -19.002 1.00 93.44 88 ARG A CA 1
ATOM 697 C C . ARG A 1 88 ? -3.358 1.695 -18.146 1.00 93.44 88 ARG A C 1
ATOM 699 O O . ARG A 1 88 ? -4.021 2.418 -17.411 1.00 93.44 88 ARG A O 1
ATOM 706 N N . ASP A 1 89 ? -3.602 0.394 -18.269 1.00 93.62 89 ASP A N 1
ATOM 707 C CA . ASP A 1 89 ? -4.582 -0.297 -17.434 1.00 93.62 89 ASP A CA 1
ATOM 708 C C . ASP A 1 89 ? -4.124 -0.390 -15.976 1.00 93.62 89 ASP A C 1
ATOM 710 O O . ASP A 1 89 ? -4.907 -0.083 -15.078 1.00 93.62 89 ASP A O 1
ATOM 714 N N . ILE A 1 90 ? -2.845 -0.704 -15.750 1.00 94.75 90 ILE A N 1
ATOM 715 C CA . ILE A 1 90 ? -2.221 -0.706 -14.421 1.00 94.75 90 ILE A CA 1
ATOM 716 C C . ILE A 1 90 ? -2.375 0.672 -13.771 1.00 94.75 90 ILE A C 1
ATOM 718 O O . ILE A 1 90 ? -2.895 0.771 -12.661 1.00 94.75 90 ILE A O 1
ATOM 722 N N . GLU A 1 91 ? -2.008 1.741 -14.483 1.00 96.25 91 GLU A N 1
ATOM 723 C CA . GLU A 1 91 ? -2.139 3.112 -13.977 1.00 96.25 91 GLU A CA 1
ATOM 724 C C . GLU A 1 91 ? -3.596 3.463 -13.638 1.00 96.25 91 GLU A C 1
ATOM 726 O O . GLU A 1 91 ? -3.876 3.973 -12.553 1.00 96.25 91 GLU A O 1
ATOM 731 N N . ARG A 1 92 ? -4.556 3.116 -14.511 1.00 96.38 92 ARG A N 1
ATOM 732 C CA . ARG A 1 92 ? -5.987 3.311 -14.222 1.00 96.38 92 ARG A CA 1
ATOM 733 C C . ARG A 1 92 ? -6.443 2.554 -12.977 1.00 96.38 92 ARG A C 1
ATOM 735 O O . ARG A 1 92 ? -7.231 3.101 -12.210 1.00 96.38 92 ARG A O 1
ATOM 742 N N . ARG A 1 93 ? -5.997 1.310 -12.784 1.00 95.38 93 ARG A N 1
ATOM 743 C CA . ARG A 1 93 ? -6.359 0.481 -11.621 1.00 95.38 93 ARG A CA 1
ATOM 744 C C . ARG A 1 93 ? -5.773 1.038 -10.330 1.00 95.38 93 ARG A C 1
ATOM 746 O O . ARG A 1 93 ? -6.482 1.073 -9.329 1.00 95.38 93 ARG A O 1
ATOM 753 N N . VAL A 1 94 ? -4.526 1.506 -10.359 1.00 97.12 94 VAL A N 1
ATOM 754 C CA . VAL A 1 94 ? -3.889 2.189 -9.222 1.00 97.12 94 VAL A CA 1
ATOM 755 C C . VAL A 1 94 ? -4.633 3.469 -8.874 1.00 97.12 94 VAL A C 1
ATOM 757 O O . VAL A 1 94 ? -5.024 3.637 -7.723 1.00 97.12 94 VAL A O 1
ATOM 760 N N . ARG A 1 95 ? -4.930 4.308 -9.867 1.00 97.75 95 ARG A N 1
ATOM 761 C CA . ARG A 1 95 ? -5.698 5.543 -9.681 1.00 97.75 95 ARG A CA 1
ATOM 762 C C . ARG A 1 95 ? -7.089 5.287 -9.099 1.00 97.75 95 ARG A C 1
ATOM 764 O O . ARG A 1 95 ? -7.490 5.928 -8.133 1.00 97.75 95 ARG A O 1
ATOM 771 N N . ALA A 1 96 ? -7.820 4.322 -9.656 1.00 97.00 96 ALA A N 1
ATOM 772 C CA . ALA A 1 96 ? -9.128 3.930 -9.136 1.00 97.00 96 ALA A CA 1
ATOM 773 C C . ALA A 1 96 ? -9.018 3.407 -7.696 1.00 97.00 96 ALA A C 1
ATOM 775 O O . ALA A 1 96 ? -9.776 3.830 -6.830 1.00 97.00 96 ALA A O 1
ATOM 776 N N . GLY A 1 97 ? -8.035 2.544 -7.424 1.00 96.38 97 GLY A N 1
ATOM 777 C CA . GLY A 1 97 ? -7.777 2.017 -6.089 1.00 96.38 97 GLY A CA 1
ATOM 778 C C . GLY A 1 97 ? -7.460 3.106 -5.063 1.00 96.38 97 GLY A C 1
ATOM 779 O O . GLY A 1 97 ? -7.988 3.056 -3.956 1.00 96.38 97 GLY A O 1
ATOM 780 N N . ALA A 1 98 ? -6.651 4.100 -5.443 1.00 97.69 98 ALA A N 1
ATOM 781 C CA . ALA A 1 98 ? -6.334 5.255 -4.609 1.00 97.69 98 ALA A CA 1
ATOM 782 C C . ALA A 1 98 ? -7.589 6.071 -4.286 1.00 97.69 98 ALA A C 1
ATOM 784 O O . ALA A 1 98 ? -7.872 6.317 -3.116 1.00 97.69 98 ALA A O 1
ATOM 785 N N . ARG A 1 99 ? -8.397 6.394 -5.302 1.00 97.75 99 ARG A N 1
ATOM 786 C CA . ARG A 1 99 ? -9.642 7.156 -5.144 1.00 97.75 99 ARG A CA 1
ATOM 787 C C . ARG A 1 99 ? -10.634 6.505 -4.177 1.00 97.75 99 ARG A C 1
ATOM 789 O O . ARG A 1 99 ? -11.253 7.203 -3.380 1.00 97.75 99 ARG A O 1
ATOM 796 N N . GLU A 1 100 ? -10.780 5.180 -4.215 1.00 96.88 100 GLU A N 1
ATOM 797 C CA . GLU A 1 100 ? -11.713 4.454 -3.336 1.00 96.88 100 GLU A CA 1
ATOM 798 C C . GLU A 1 100 ? -11.359 4.599 -1.844 1.00 96.88 100 GLU A C 1
ATOM 800 O O . GLU A 1 100 ? -12.243 4.695 -0.982 1.00 96.88 100 GLU A O 1
ATOM 805 N N . VAL A 1 101 ? -10.062 4.653 -1.526 1.00 97.75 101 VAL A N 1
ATOM 806 C CA . VAL A 1 101 ? -9.558 4.707 -0.143 1.00 97.75 101 VAL A CA 1
ATOM 807 C C . VAL A 1 101 ? -9.079 6.093 0.289 1.00 97.75 101 VAL A C 1
ATOM 809 O O . VAL A 1 101 ? -8.743 6.267 1.462 1.00 97.75 101 VAL A O 1
ATOM 812 N N . ALA A 1 102 ? -9.096 7.070 -0.621 1.00 97.81 102 ALA A N 1
ATOM 813 C CA . ALA A 1 102 ? -8.596 8.421 -0.400 1.00 97.81 102 ALA A CA 1
ATOM 814 C C . ALA A 1 102 ? -9.204 9.071 0.853 1.00 97.81 102 ALA A C 1
ATOM 816 O O . ALA A 1 102 ? -10.399 8.902 1.162 1.00 97.81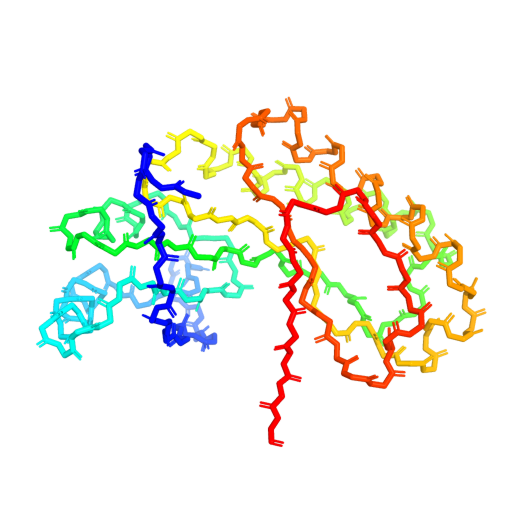 102 ALA A O 1
ATOM 817 N N . GLY A 1 103 ? -8.350 9.778 1.597 1.00 97.00 103 GLY A N 1
ATOM 818 C CA . GLY A 1 103 ? -8.683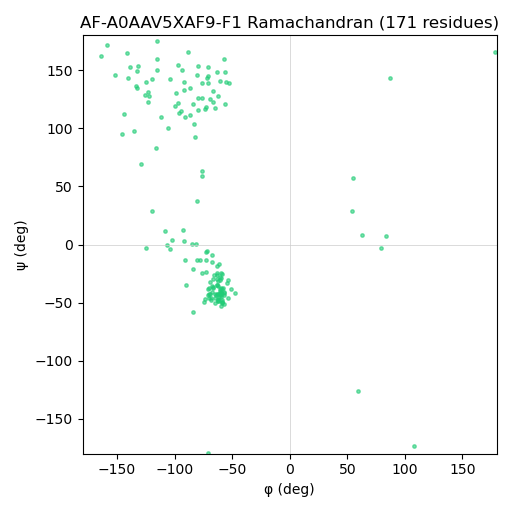 10.519 2.812 1.00 97.00 103 GLY A CA 1
ATOM 819 C C . GLY A 1 103 ? -9.205 9.665 3.972 1.00 97.00 103 GLY A C 1
ATOM 820 O O . GLY A 1 103 ? -9.692 10.207 4.965 1.00 97.00 103 GLY A O 1
ATOM 821 N N . HIS A 1 104 ? -9.175 8.331 3.872 1.00 98.12 104 HIS A N 1
ATOM 822 C CA . HIS A 1 104 ? -9.709 7.485 4.930 1.00 98.12 104 HIS A CA 1
ATOM 823 C C . HIS A 1 104 ? -8.741 7.439 6.127 1.00 98.12 104 HIS A C 1
ATOM 825 O O . HIS A 1 104 ? -7.599 7.013 5.967 1.00 98.12 104 HIS A O 1
ATOM 831 N N . PRO A 1 105 ? -9.176 7.741 7.366 1.00 96.12 105 PRO A N 1
ATOM 832 C CA . PRO A 1 105 ? -8.272 7.844 8.515 1.00 96.12 105 PRO A CA 1
ATOM 833 C C . PRO A 1 105 ? -7.560 6.529 8.860 1.00 96.12 105 PRO A C 1
ATOM 835 O O . PRO A 1 105 ? -6.456 6.540 9.395 1.00 96.12 105 PRO A O 1
ATOM 838 N N . ALA A 1 106 ? -8.168 5.373 8.587 1.00 97.75 106 ALA A N 1
ATOM 839 C CA . ALA A 1 106 ? -7.501 4.078 8.758 1.00 97.75 106 ALA A CA 1
ATOM 840 C C . ALA A 1 106 ? -6.423 3.772 7.704 1.00 97.75 106 ALA A C 1
ATOM 842 O O . ALA A 1 106 ? -5.671 2.828 7.916 1.00 97.75 106 ALA A O 1
ATOM 843 N N . LEU A 1 107 ? -6.325 4.497 6.586 1.00 98.12 107 LEU A N 1
ATOM 844 C CA . LEU A 1 107 ? -5.304 4.220 5.576 1.00 98.12 107 LEU A CA 1
ATOM 845 C C . LEU A 1 107 ? -3.911 4.515 6.155 1.00 98.12 107 LEU A C 1
ATOM 847 O O . LEU A 1 107 ? -3.648 5.618 6.624 1.00 98.12 107 LEU A O 1
ATOM 851 N N . LEU A 1 108 ? -3.028 3.512 6.156 1.00 97.62 108 LEU A N 1
ATOM 852 C CA . LEU A 1 108 ? -1.615 3.699 6.489 1.00 97.62 108 LEU A CA 1
ATOM 853 C C . LEU A 1 108 ? -0.843 4.174 5.263 1.00 97.62 108 LEU A C 1
ATOM 855 O O . LEU A 1 108 ? -0.173 5.196 5.311 1.00 97.62 108 LEU A O 1
ATOM 859 N N . CYS A 1 109 ? -0.899 3.372 4.200 1.00 97.75 109 CYS A N 1
ATOM 860 C CA . CYS A 1 109 ? -0.261 3.639 2.922 1.00 97.75 109 CYS A CA 1
ATOM 861 C C . CYS A 1 109 ? -0.843 2.743 1.821 1.00 97.75 109 CYS A C 1
ATOM 863 O O . CYS A 1 109 ? -1.449 1.697 2.097 1.00 97.75 109 CYS A O 1
ATOM 865 N N . LEU A 1 110 ? -0.613 3.145 0.575 1.00 98.06 110 LEU A N 1
ATOM 866 C CA . LEU A 1 110 ? -0.892 2.374 -0.630 1.00 98.06 110 LEU A CA 1
ATOM 867 C C . LEU A 1 110 ? 0.385 1.703 -1.134 1.00 98.06 110 LEU A C 1
ATOM 869 O O . LEU A 1 110 ? 1.416 2.349 -1.295 1.00 98.06 110 LEU A O 1
ATOM 873 N N . ALA A 1 111 ? 0.314 0.405 -1.419 1.00 97.25 111 ALA A N 1
ATOM 874 C CA . ALA A 1 111 ? 1.356 -0.287 -2.157 1.00 97.25 111 ALA A CA 1
ATOM 875 C C . ALA A 1 111 ? 0.989 -0.376 -3.635 1.00 97.25 111 ALA A C 1
ATOM 877 O O . ALA A 1 111 ? 0.057 -1.097 -4.005 1.00 97.25 111 ALA A O 1
ATOM 878 N N . ILE A 1 112 ? 1.768 0.321 -4.457 1.00 96.12 112 ILE A N 1
ATOM 879 C CA . ILE A 1 112 ? 1.596 0.413 -5.913 1.00 96.12 112 ILE A CA 1
ATOM 880 C C . ILE A 1 112 ? 2.179 -0.783 -6.669 1.00 96.12 112 ILE A C 1
ATOM 882 O O . ILE A 1 112 ? 2.103 -0.822 -7.887 1.00 96.12 112 ILE A O 1
ATOM 886 N N . GLY A 1 113 ? 2.749 -1.762 -5.970 1.00 92.25 113 GLY A N 1
ATOM 887 C CA . GLY A 1 113 ? 3.255 -3.010 -6.535 1.00 92.25 113 GLY A CA 1
ATOM 888 C C . GLY A 1 113 ? 3.879 -3.892 -5.456 1.00 92.25 113 GLY A C 1
ATOM 889 O O . GLY A 1 113 ? 4.121 -3.437 -4.330 1.00 92.25 113 GLY A O 1
ATOM 890 N N . ASN A 1 114 ? 4.110 -5.158 -5.791 1.00 90.19 114 ASN A N 1
ATOM 891 C CA . ASN A 1 114 ? 4.661 -6.158 -4.883 1.00 90.19 114 ASN A CA 1
ATOM 892 C C . ASN A 1 114 ? 5.592 -7.134 -5.622 1.00 90.19 114 ASN A C 1
ATOM 894 O O . ASN A 1 114 ? 5.134 -7.976 -6.378 1.00 90.19 114 ASN A O 1
ATOM 898 N N . GLU A 1 115 ? 6.887 -7.107 -5.335 1.00 89.56 115 GLU A N 1
ATOM 899 C CA . GLU A 1 115 ? 7.838 -8.149 -5.748 1.00 89.56 115 GLU A CA 1
ATOM 900 C C . GLU A 1 115 ? 7.856 -8.418 -7.266 1.00 89.56 115 GLU A C 1
ATOM 902 O O . GLU A 1 115 ? 7.662 -9.547 -7.729 1.00 89.56 115 GLU A O 1
ATOM 907 N N . ILE A 1 116 ? 8.121 -7.380 -8.065 1.00 89.50 116 ILE A N 1
ATOM 908 C CA . ILE A 1 116 ? 8.480 -7.555 -9.477 1.00 89.50 116 ILE A CA 1
ATOM 909 C C . ILE A 1 116 ? 9.701 -8.491 -9.530 1.00 89.50 116 ILE A C 1
ATOM 911 O O . ILE A 1 116 ? 10.743 -8.166 -8.952 1.00 89.50 116 ILE A O 1
ATOM 915 N N . PRO A 1 117 ? 9.618 -9.650 -10.211 1.00 88.56 117 PRO A N 1
ATOM 916 C CA . PRO A 1 117 ? 10.699 -10.627 -10.196 1.00 88.56 117 PRO A CA 1
ATOM 917 C C . PRO A 1 117 ? 12.003 -10.057 -10.762 1.00 88.56 117 PRO A C 1
ATOM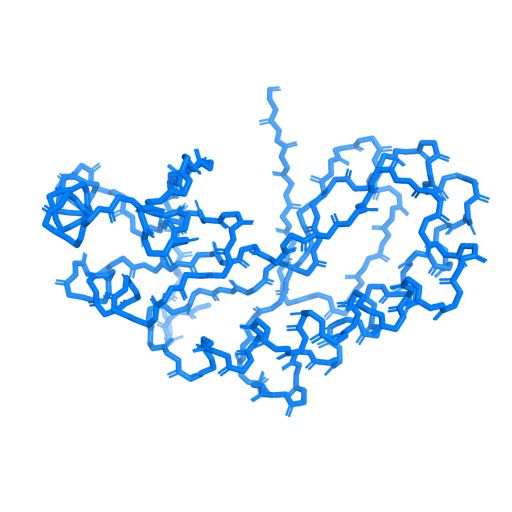 919 O O . PRO A 1 117 ? 11.998 -9.396 -11.802 1.00 88.56 117 PRO A O 1
ATOM 922 N N . ALA A 1 118 ? 13.146 -10.399 -10.157 1.00 87.94 118 ALA A N 1
ATOM 923 C CA . ALA A 1 118 ? 14.460 -9.951 -10.632 1.00 87.94 118 ALA A CA 1
ATOM 924 C C . ALA A 1 118 ? 14.716 -10.201 -12.137 1.00 87.94 118 ALA A C 1
ATOM 926 O O . ALA A 1 118 ? 15.292 -9.326 -12.785 1.00 87.94 118 ALA A O 1
ATOM 927 N N . PRO A 1 119 ? 14.284 -11.328 -12.749 1.00 89.25 119 PRO A N 1
ATOM 928 C CA . PRO A 1 119 ? 14.381 -11.508 -14.199 1.00 89.25 119 PRO A CA 1
ATOM 929 C C . PRO A 1 119 ? 13.606 -10.462 -15.011 1.00 89.25 119 PRO A C 1
ATOM 931 O O . PRO A 1 119 ? 14.118 -10.012 -16.028 1.00 89.25 119 PRO A O 1
ATOM 934 N N . ILE A 1 120 ? 12.424 -10.039 -14.554 1.00 89.44 120 ILE A N 1
ATOM 935 C CA . ILE A 1 120 ? 11.615 -9.006 -15.219 1.00 89.44 120 ILE A CA 1
ATOM 936 C C . ILE A 1 120 ? 12.284 -7.637 -15.075 1.00 89.44 120 ILE A C 1
ATOM 938 O O . ILE A 1 120 ? 12.403 -6.905 -16.057 1.00 89.44 120 ILE A O 1
ATOM 942 N N . VAL A 1 121 ? 12.811 -7.319 -13.885 1.00 89.12 121 VAL A N 1
ATOM 943 C CA . VAL A 1 121 ? 13.589 -6.086 -13.680 1.00 89.12 121 VAL A CA 1
ATOM 944 C C . VAL A 1 121 ? 14.834 -6.068 -14.569 1.00 89.12 121 VAL A C 1
ATOM 946 O O . VAL A 1 121 ? 15.145 -5.045 -15.168 1.00 89.12 121 VAL A O 1
ATOM 949 N N . ARG A 1 122 ? 15.542 -7.197 -14.702 1.00 88.56 122 ARG A N 1
ATOM 950 C CA . ARG A 1 122 ? 16.701 -7.316 -15.603 1.00 88.56 122 ARG A CA 1
ATOM 951 C C . ARG A 1 122 ? 16.318 -7.219 -17.078 1.00 88.56 122 ARG A C 1
ATOM 953 O O . ARG A 1 122 ? 17.081 -6.645 -17.843 1.00 88.56 122 ARG A O 1
ATOM 960 N N . TRP A 1 123 ? 15.167 -7.769 -17.461 1.00 91.75 123 TRP A N 1
ATOM 961 C CA . TRP A 1 123 ? 14.663 -7.732 -18.833 1.00 91.75 123 TRP A CA 1
ATOM 962 C C . TRP A 1 123 ? 14.345 -6.306 -19.290 1.00 91.75 123 TRP A C 1
ATOM 964 O O . TRP A 1 123 ? 14.821 -5.879 -20.337 1.00 91.75 123 TRP A O 1
ATOM 974 N N . HIS A 1 124 ? 13.581 -5.555 -18.493 1.00 90.69 124 HIS A N 1
ATOM 975 C CA . HIS A 1 124 ? 13.199 -4.182 -18.837 1.00 90.69 124 HIS A CA 1
ATOM 976 C C . HIS A 1 124 ? 14.254 -3.131 -18.462 1.00 90.69 124 HIS A C 1
ATOM 978 O O . HIS A 1 124 ? 14.260 -2.036 -19.020 1.00 90.69 124 HIS A O 1
ATOM 984 N N . GLY A 1 125 ? 15.145 -3.454 -17.526 1.00 92.12 125 GLY A N 1
ATOM 985 C CA . GLY A 1 125 ? 16.088 -2.516 -16.928 1.00 92.12 125 GLY A CA 1
ATOM 986 C C . GLY A 1 125 ? 15.493 -1.779 -15.724 1.00 92.12 125 GLY A C 1
ATOM 987 O O . GLY A 1 125 ? 14.317 -1.414 -15.703 1.00 92.12 125 GLY A O 1
ATOM 988 N N . ALA A 1 126 ? 16.332 -1.527 -14.713 1.00 90.88 126 ALA A N 1
ATOM 989 C CA . ALA A 1 126 ? 15.917 -0.896 -13.457 1.00 90.88 126 ALA A CA 1
ATOM 990 C C . ALA A 1 126 ? 15.298 0.497 -13.659 1.00 90.88 126 ALA A C 1
ATOM 992 O O . ALA A 1 126 ? 14.306 0.813 -13.014 1.00 90.88 126 ALA A O 1
ATOM 993 N N . HIS A 1 127 ? 15.830 1.292 -14.593 1.00 92.44 127 HIS A N 1
ATOM 994 C CA . HIS A 1 127 ? 15.324 2.639 -14.867 1.00 92.44 127 HIS A CA 1
ATOM 995 C C . HIS A 1 127 ? 13.896 2.618 -15.427 1.00 92.44 127 HIS A C 1
ATOM 997 O O . HIS A 1 127 ? 13.026 3.296 -14.903 1.00 92.44 127 HIS A O 1
ATOM 1003 N N . ALA A 1 128 ? 13.605 1.750 -16.402 1.00 93.81 128 ALA A N 1
ATOM 1004 C CA . ALA A 1 128 ? 12.260 1.645 -16.972 1.00 93.81 128 ALA A CA 1
ATOM 1005 C C . ALA A 1 128 ? 11.212 1.185 -15.940 1.00 93.81 128 ALA A C 1
ATOM 1007 O O . ALA A 1 128 ? 10.059 1.620 -15.980 1.00 93.81 128 ALA A O 1
ATOM 1008 N N . ILE A 1 129 ? 11.613 0.310 -15.010 1.00 94.06 129 ILE A N 1
ATOM 1009 C CA . ILE A 1 129 ? 10.773 -0.104 -13.881 1.00 94.06 129 ILE A CA 1
ATOM 1010 C C . ILE A 1 129 ? 10.569 1.058 -12.904 1.00 94.06 129 ILE A C 1
ATOM 1012 O O . ILE A 1 129 ? 9.431 1.300 -12.505 1.00 94.06 129 ILE A O 1
ATOM 1016 N N . ALA A 1 130 ? 11.634 1.780 -12.548 1.00 94.50 130 ALA A N 1
ATOM 1017 C CA . ALA A 1 130 ? 11.560 2.942 -11.668 1.00 94.50 130 ALA A CA 1
ATOM 1018 C C . ALA A 1 130 ? 10.637 4.023 -12.248 1.00 94.50 130 ALA A C 1
ATOM 1020 O O . ALA A 1 130 ? 9.691 4.408 -11.571 1.00 94.50 130 ALA A O 1
ATOM 1021 N N . ASP A 1 131 ? 10.804 4.394 -13.522 1.00 95.19 131 ASP A N 1
ATOM 1022 C CA . ASP A 1 131 ? 9.944 5.364 -14.213 1.00 95.19 131 ASP A CA 1
ATOM 1023 C C . ASP A 1 131 ? 8.475 4.924 -14.214 1.00 95.19 131 ASP A C 1
ATOM 1025 O O . ASP A 1 131 ? 7.555 5.740 -14.151 1.00 95.19 131 ASP A O 1
ATOM 1029 N N . HIS A 1 132 ? 8.215 3.618 -14.352 1.00 95.44 132 HIS A N 1
ATOM 1030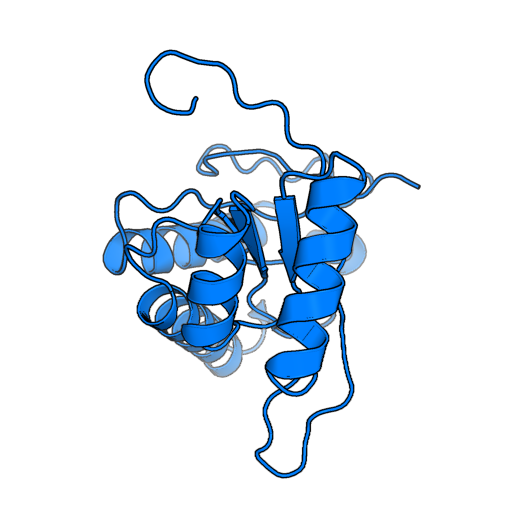 C CA . HIS A 1 132 ? 6.850 3.108 -14.284 1.00 95.44 132 HIS A CA 1
ATOM 1031 C C . HIS A 1 132 ? 6.267 3.226 -12.881 1.00 95.44 132 HIS A C 1
ATOM 1033 O O . HIS A 1 132 ? 5.147 3.710 -12.748 1.00 95.44 132 HIS A O 1
ATOM 1039 N N . LEU A 1 133 ? 7.014 2.812 -11.858 1.00 96.00 133 LEU A N 1
ATOM 1040 C CA . LEU A 1 133 ? 6.594 2.928 -10.465 1.00 96.00 133 LEU A CA 1
ATOM 1041 C C . LEU A 1 133 ? 6.418 4.395 -10.050 1.00 96.00 133 LEU A C 1
ATOM 1043 O O . LEU A 1 133 ? 5.482 4.690 -9.316 1.00 96.00 133 LEU A O 1
ATOM 1047 N N . GLU A 1 134 ? 7.236 5.312 -10.566 1.00 97.62 134 GLU A N 1
ATOM 1048 C CA . GLU A 1 134 ? 7.094 6.754 -10.341 1.00 97.62 134 GLU A CA 1
ATOM 1049 C C . GLU A 1 134 ? 5.788 7.279 -10.946 1.00 97.62 134 GLU A C 1
ATOM 1051 O O . GLU A 1 134 ? 5.025 7.959 -10.272 1.00 97.62 134 GLU A O 1
ATOM 1056 N N . ARG A 1 135 ? 5.423 6.858 -12.166 1.00 97.31 135 ARG A N 1
ATOM 1057 C CA . ARG A 1 135 ? 4.101 7.195 -12.732 1.00 97.31 135 ARG A CA 1
ATOM 1058 C C . ARG A 1 135 ? 2.940 6.680 -11.880 1.00 97.31 135 ARG A C 1
ATOM 1060 O O . ARG A 1 135 ? 1.922 7.356 -11.768 1.00 97.31 135 ARG A O 1
ATOM 1067 N N . LEU A 1 136 ? 3.067 5.489 -11.292 1.00 97.81 136 LEU A N 1
ATOM 1068 C CA . LEU A 1 136 ? 2.044 4.961 -10.383 1.00 97.81 136 LEU A CA 1
ATOM 1069 C C . LEU A 1 136 ? 2.001 5.742 -9.066 1.00 97.81 136 LEU A C 1
ATOM 1071 O O . LEU A 1 136 ? 0.915 5.958 -8.538 1.00 97.81 136 LEU A O 1
ATOM 1075 N N . TYR A 1 137 ? 3.156 6.170 -8.556 1.00 98.25 137 TYR A N 1
ATOM 1076 C CA . TYR A 1 137 ? 3.262 7.040 -7.388 1.00 98.25 137 TYR A CA 1
ATOM 1077 C C . TYR A 1 137 ? 2.539 8.369 -7.630 1.00 98.25 137 TYR A C 1
ATOM 1079 O O . TYR A 1 137 ? 1.633 8.707 -6.871 1.00 98.25 137 TYR A O 1
ATOM 1087 N N . GLU A 1 138 ? 2.850 9.057 -8.730 1.00 98.38 138 GLU A N 1
ATOM 1088 C CA . GLU A 1 138 ? 2.201 10.321 -9.102 1.00 98.38 138 GLU A CA 1
ATOM 1089 C C . GLU A 1 138 ? 0.688 10.150 -9.282 1.00 98.38 138 GLU A C 1
ATOM 1091 O O . GLU A 1 138 ? -0.098 10.941 -8.766 1.00 98.38 138 GLU A O 1
ATOM 1096 N N . ALA A 1 139 ? 0.246 9.054 -9.911 1.00 98.19 139 ALA A N 1
ATOM 1097 C CA . ALA A 1 139 ? -1.178 8.757 -10.049 1.00 98.19 139 ALA A CA 1
ATOM 1098 C C . ALA A 1 139 ? -1.898 8.585 -8.699 1.00 98.19 139 ALA A C 1
ATOM 1100 O O . ALA A 1 139 ? -3.088 8.882 -8.612 1.00 98.19 139 ALA A O 1
ATOM 1101 N N . VAL A 1 140 ? -1.211 8.110 -7.652 1.00 98.31 140 VAL A N 1
ATOM 1102 C CA . VAL A 1 140 ? -1.766 8.087 -6.290 1.00 98.31 140 VAL A CA 1
ATOM 1103 C C . VAL A 1 140 ? -1.797 9.496 -5.702 1.00 98.31 140 VAL A C 1
ATOM 1105 O O . VAL A 1 140 ? -2.835 9.895 -5.182 1.00 98.31 140 VAL A O 1
ATOM 1108 N N . LYS A 1 141 ? -0.702 10.258 -5.812 1.00 98.25 141 LYS A N 1
ATOM 1109 C CA . LYS A 1 141 ? -0.596 11.618 -5.255 1.00 98.25 141 LYS A CA 1
ATOM 1110 C C . LYS A 1 141 ? -1.586 12.605 -5.865 1.00 98.25 141 LYS A C 1
ATOM 1112 O O . LYS A 1 141 ? -2.062 13.495 -5.170 1.00 98.25 141 LYS A O 1
ATOM 1117 N N . GLU A 1 142 ? -1.941 12.432 -7.133 1.00 98.12 142 GLU A N 1
ATOM 1118 C CA . GLU A 1 142 ? -2.991 13.220 -7.784 1.00 98.12 142 GLU A CA 1
ATOM 1119 C C . GLU A 1 142 ? -4.394 12.955 -7.206 1.00 98.12 142 GLU A C 1
ATOM 1121 O O . GLU A 1 142 ? -5.239 13.849 -7.233 1.00 98.12 142 GLU A O 1
ATOM 1126 N N . GLU A 1 143 ? -4.664 11.747 -6.698 1.00 98.19 143 GLU A N 1
ATOM 1127 C CA . GLU A 1 143 ? -5.958 11.393 -6.090 1.00 98.19 143 GLU A CA 1
ATOM 1128 C C . GLU A 1 143 ? -5.986 11.668 -4.579 1.00 98.19 143 GLU A C 1
ATOM 1130 O O . GLU A 1 143 ? -7.024 12.050 -4.041 1.00 98.19 143 GLU A O 1
ATOM 1135 N N . ASP A 1 144 ? -4.855 11.470 -3.899 1.00 97.50 144 ASP A N 1
ATOM 1136 C CA . ASP A 1 144 ? -4.669 11.727 -2.471 1.00 97.50 144 ASP A CA 1
ATOM 1137 C C . ASP A 1 144 ? -3.226 12.213 -2.208 1.00 97.50 144 ASP A C 1
ATOM 1139 O O . ASP A 1 144 ? -2.311 11.393 -2.060 1.00 97.50 144 ASP A O 1
ATOM 1143 N N . PRO A 1 145 ? -3.000 13.542 -2.154 1.00 97.31 145 PRO A N 1
ATOM 1144 C CA . PRO A 1 145 ? -1.669 14.118 -1.947 1.00 97.31 145 PRO A CA 1
ATOM 1145 C C . PRO A 1 145 ? -1.014 13.712 -0.621 1.00 97.31 145 PRO A C 1
ATOM 1147 O O . PRO A 1 145 ? 0.215 13.646 -0.532 1.00 97.31 145 PRO A O 1
ATOM 1150 N N . ASP A 1 146 ? -1.827 13.417 0.397 1.00 96.06 146 ASP A N 1
ATOM 1151 C CA . ASP A 1 146 ? -1.373 13.083 1.748 1.00 96.06 146 ASP A CA 1
ATOM 1152 C C . ASP A 1 146 ? -1.170 11.570 1.943 1.00 96.06 146 ASP A C 1
ATOM 1154 O O . ASP A 1 146 ? -0.549 11.142 2.923 1.00 96.06 146 ASP A O 1
ATOM 1158 N N . ALA A 1 147 ? -1.663 10.733 1.020 1.00 96.50 147 ALA A N 1
ATOM 1159 C CA . ALA A 1 147 ? -1.488 9.289 1.096 1.00 96.50 147 ALA A CA 1
ATOM 1160 C C . ALA A 1 147 ? -0.007 8.913 1.027 1.00 96.50 147 ALA A C 1
ATOM 1162 O O . ALA A 1 147 ? 0.703 9.260 0.086 1.00 96.50 147 ALA A O 1
ATOM 1163 N N . LEU A 1 148 ? 0.452 8.121 1.995 1.00 97.69 148 LEU A N 1
ATOM 1164 C CA . LEU A 1 148 ? 1.767 7.497 1.917 1.00 97.69 148 LEU A CA 1
ATOM 1165 C C . LEU A 1 148 ? 1.755 6.392 0.855 1.00 97.69 148 LEU A C 1
ATOM 1167 O O . LEU A 1 148 ? 0.819 5.591 0.788 1.00 97.69 148 LEU A O 1
ATOM 1171 N N . VAL A 1 149 ? 2.819 6.304 0.068 1.00 98.12 149 VAL A N 1
ATOM 1172 C CA . VAL A 1 149 ? 2.959 5.357 -1.038 1.00 98.12 149 VAL A CA 1
ATOM 1173 C C . VAL A 1 149 ? 4.229 4.534 -0.877 1.00 98.12 149 VAL A C 1
ATOM 1175 O O . VAL A 1 149 ? 5.286 5.027 -0.481 1.00 98.12 149 VAL A O 1
ATOM 1178 N N . THR A 1 150 ? 4.125 3.247 -1.191 1.00 97.12 150 THR A N 1
ATOM 1179 C CA . THR A 1 150 ? 5.239 2.305 -1.136 1.00 97.12 150 THR A CA 1
ATOM 1180 C C . THR A 1 150 ? 5.202 1.314 -2.290 1.00 97.12 150 THR A C 1
ATOM 1182 O O . THR A 1 150 ? 4.180 1.102 -2.939 1.00 97.12 150 THR A O 1
ATOM 1185 N N . TYR A 1 151 ? 6.320 0.640 -2.495 1.00 95.12 151 TYR A N 1
ATOM 1186 C CA . TYR A 1 151 ? 6.433 -0.563 -3.298 1.00 95.12 151 TYR A CA 1
ATOM 1187 C C . TYR A 1 151 ? 7.000 -1.654 -2.391 1.00 95.12 151 TYR A C 1
ATOM 1189 O O . TYR A 1 151 ? 8.006 -1.438 -1.713 1.00 95.12 151 TYR A O 1
ATOM 1197 N N . VAL A 1 152 ? 6.334 -2.809 -2.337 1.00 91.44 152 VAL A N 1
ATOM 1198 C CA . VAL A 1 152 ? 6.800 -3.927 -1.508 1.00 91.44 152 VAL A CA 1
ATOM 1199 C C . VAL A 1 152 ? 7.847 -4.687 -2.301 1.00 91.44 152 VAL A C 1
ATOM 1201 O O . VAL A 1 152 ? 7.525 -5.390 -3.253 1.00 91.44 152 VAL A O 1
ATOM 1204 N N . ASN A 1 153 ? 9.108 -4.491 -1.945 1.00 82.44 153 ASN A N 1
ATOM 1205 C CA . ASN A 1 153 ? 10.244 -5.055 -2.652 1.00 82.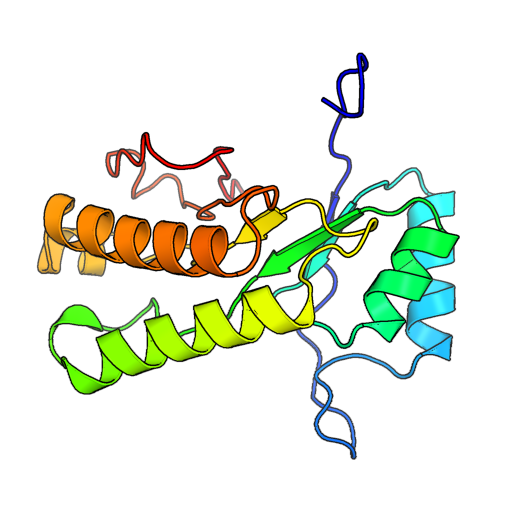44 153 ASN A CA 1
ATOM 1206 C C . ASN A 1 153 ? 10.602 -6.452 -2.107 1.00 82.44 153 ASN A C 1
ATOM 1208 O O . ASN A 1 153 ? 10.181 -6.853 -1.019 1.00 82.44 153 ASN A O 1
ATOM 1212 N N . TYR A 1 154 ? 11.414 -7.184 -2.864 1.00 81.06 154 TYR A N 1
ATOM 1213 C CA . TYR A 1 154 ? 12.022 -8.449 -2.463 1.00 81.06 154 TYR A CA 1
ATOM 1214 C C . TYR A 1 154 ? 13.555 -8.301 -2.501 1.00 81.06 154 TYR A C 1
ATOM 1216 O O . TYR A 1 154 ? 14.058 -7.639 -3.411 1.00 81.06 154 TYR A O 1
ATOM 1224 N N . PRO A 1 155 ? 14.335 -8.892 -1.572 1.00 75.31 155 PRO A N 1
ATOM 1225 C CA . PRO A 1 155 ? 15.777 -8.635 -1.463 1.00 75.31 155 PRO A CA 1
ATOM 1226 C C . PRO A 1 155 ? 16.571 -8.840 -2.760 1.00 75.31 155 PRO A C 1
ATOM 1228 O O . PRO A 1 155 ? 17.533 -8.132 -3.024 1.00 75.31 155 PRO A O 1
ATOM 1231 N N . THR A 1 156 ? 16.142 -9.750 -3.640 1.00 69.69 156 THR A N 1
ATOM 1232 C CA . THR A 1 156 ? 16.839 -10.002 -4.915 1.00 69.69 156 THR A CA 1
ATOM 1233 C C . THR A 1 156 ? 16.781 -8.842 -5.917 1.00 69.69 156 THR A C 1
ATOM 1235 O O . THR A 1 156 ? 17.429 -8.908 -6.960 1.00 69.69 156 THR A O 1
ATOM 1238 N N . THR A 1 157 ? 15.983 -7.814 -5.633 1.00 73.31 157 THR A N 1
ATOM 1239 C CA . THR A 1 157 ? 15.856 -6.570 -6.403 1.00 73.31 157 THR A CA 1
ATOM 1240 C C . THR A 1 157 ? 16.233 -5.348 -5.560 1.00 73.31 157 THR A C 1
ATOM 1242 O O . THR A 1 157 ? 15.734 -4.253 -5.803 1.00 73.31 157 THR A O 1
ATOM 1245 N N . GLU A 1 158 ? 17.129 -5.507 -4.577 1.00 72.19 158 GLU A N 1
ATOM 1246 C CA . GLU A 1 158 ? 17.627 -4.404 -3.733 1.00 72.19 158 GLU A CA 1
ATOM 1247 C C . GLU A 1 158 ? 18.310 -3.276 -4.523 1.00 72.19 158 GLU A C 1
ATOM 1249 O O . GLU A 1 158 ? 18.291 -2.130 -4.094 1.00 72.19 158 GLU A O 1
ATOM 1254 N N . TYR A 1 159 ? 18.849 -3.580 -5.708 1.00 77.38 159 TYR A N 1
ATOM 1255 C CA . TYR A 1 159 ? 19.459 -2.601 -6.613 1.00 77.38 159 TYR A CA 1
ATOM 1256 C C . TYR A 1 159 ? 18.438 -1.682 -7.311 1.00 77.38 159 TYR A C 1
ATOM 1258 O O . TYR A 1 159 ? 18.829 -0.780 -8.050 1.00 77.38 159 TYR A O 1
ATOM 1266 N N . LEU A 1 160 ? 17.134 -1.931 -7.148 1.00 83.44 160 LEU A N 1
ATOM 1267 C CA . LEU A 1 160 ? 16.079 -1.050 -7.639 1.00 83.44 160 LEU A CA 1
ATOM 1268 C C . LEU A 1 160 ? 15.873 0.092 -6.635 1.00 83.44 160 LEU A C 1
ATOM 1270 O O . LEU A 1 160 ? 15.106 -0.034 -5.680 1.00 83.44 160 LEU A O 1
ATOM 1274 N N . GLU A 1 161 ? 16.569 1.203 -6.860 1.00 86.38 161 GLU A N 1
ATOM 1275 C CA . GLU A 1 161 ? 16.435 2.415 -6.052 1.00 86.38 161 GLU A CA 1
ATOM 1276 C C . GLU A 1 161 ? 15.188 3.211 -6.459 1.00 86.38 161 GLU A C 1
ATOM 1278 O O . GLU A 1 161 ? 15.003 3.549 -7.628 1.00 86.38 161 GLU A O 1
ATOM 1283 N N . LEU A 1 162 ? 14.326 3.511 -5.484 1.00 91.69 162 LEU A N 1
ATOM 1284 C CA . LEU A 1 162 ? 13.042 4.195 -5.681 1.00 91.69 162 LEU A CA 1
ATOM 1285 C C . LEU A 1 162 ? 12.929 5.378 -4.699 1.00 91.69 162 LEU A C 1
ATOM 1287 O O . LEU A 1 162 ? 12.161 5.306 -3.736 1.00 91.69 162 LEU A O 1
ATOM 1291 N N . PRO A 1 163 ? 13.728 6.449 -4.884 1.00 93.38 163 PRO A N 1
ATOM 1292 C CA . PRO A 1 163 ? 13.861 7.537 -3.907 1.00 93.38 163 PRO A CA 1
ATOM 1293 C C . PRO A 1 163 ? 12.593 8.386 -3.739 1.00 93.38 163 PRO A C 1
ATOM 1295 O O . PRO A 1 163 ? 12.489 9.125 -2.766 1.00 93.38 163 PRO A O 1
ATOM 1298 N N . PHE A 1 164 ? 11.639 8.280 -4.667 1.00 95.25 164 PHE A N 1
ATOM 1299 C CA . PHE A 1 164 ? 10.352 8.974 -4.615 1.00 95.25 164 PHE A CA 1
ATOM 1300 C C . PHE A 1 1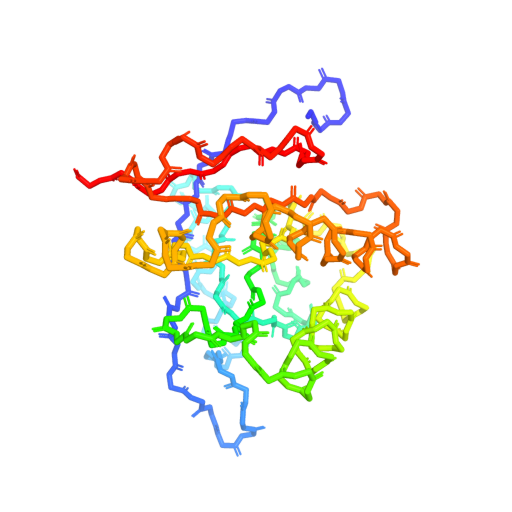64 ? 9.339 8.323 -3.657 1.00 95.25 164 PHE A C 1
ATOM 1302 O O . PHE A 1 164 ? 8.325 8.935 -3.345 1.00 95.25 164 PHE A O 1
ATOM 1309 N N . LEU A 1 165 ? 9.567 7.093 -3.177 1.00 96.44 165 LEU A N 1
ATOM 1310 C CA . LEU A 1 165 ? 8.633 6.433 -2.257 1.00 96.44 165 LEU A CA 1
ATOM 1311 C C . LEU A 1 165 ? 8.659 7.067 -0.863 1.00 96.44 165 LEU A C 1
ATOM 1313 O O . LEU A 1 165 ? 9.721 7.361 -0.320 1.00 96.44 165 LEU A O 1
ATOM 1317 N N . ASP A 1 166 ? 7.492 7.154 -0.221 1.00 96.75 166 ASP A N 1
ATOM 1318 C CA . ASP A 1 166 ? 7.383 7.740 1.122 1.00 96.75 166 ASP A CA 1
ATOM 1319 C C . ASP A 1 166 ? 7.887 6.788 2.220 1.00 96.75 166 ASP A C 1
ATOM 1321 O O . ASP A 1 166 ? 8.261 7.208 3.317 1.00 96.75 166 ASP A O 1
ATOM 1325 N N . LEU A 1 167 ? 7.871 5.479 1.946 1.00 93.50 167 LEU A N 1
ATOM 1326 C CA . LEU A 1 167 ? 8.412 4.453 2.831 1.00 93.50 167 LEU A CA 1
ATOM 1327 C C . LEU A 1 167 ? 8.897 3.228 2.060 1.00 93.50 167 LEU A C 1
ATOM 1329 O O . LEU A 1 167 ? 8.298 2.794 1.072 1.00 93.50 167 LEU A O 1
ATOM 1333 N N . VAL A 1 168 ? 9.962 2.630 2.580 1.00 92.81 168 VAL A N 1
ATOM 1334 C CA . VAL A 1 168 ? 10.573 1.424 2.027 1.00 92.81 168 VAL A CA 1
ATOM 1335 C C . VAL A 1 168 ? 9.971 0.188 2.695 1.00 92.81 168 VAL A C 1
ATOM 1337 O O . VAL A 1 168 ? 9.855 0.132 3.921 1.00 92.81 168 VAL A O 1
ATOM 1340 N N . CYS A 1 169 ? 9.589 -0.810 1.899 1.00 92.38 169 CYS A N 1
ATOM 1341 C CA . CYS A 1 169 ? 9.000 -2.054 2.381 1.00 92.38 169 CYS A CA 1
ATOM 1342 C C . CYS A 1 169 ? 9.673 -3.256 1.707 1.00 92.38 169 CYS A C 1
ATOM 1344 O O . CYS A 1 169 ? 9.853 -3.254 0.491 1.00 92.38 169 CYS A O 1
ATOM 1346 N N . PHE A 1 170 ? 10.025 -4.279 2.490 1.00 90.38 170 PHE A N 1
ATOM 1347 C CA . PHE A 1 170 ? 10.636 -5.515 2.003 1.00 90.38 170 PHE A CA 1
ATOM 1348 C C . PHE A 1 170 ? 9.952 -6.732 2.617 1.00 90.38 170 PHE A C 1
ATOM 1350 O O . PHE A 1 170 ? 9.740 -6.768 3.831 1.00 90.38 170 PHE A O 1
ATOM 1357 N N . ASN A 1 171 ? 9.682 -7.748 1.801 1.00 87.88 171 ASN A N 1
ATOM 1358 C CA . ASN A 1 171 ? 9.357 -9.079 2.304 1.00 87.88 171 ASN A CA 1
ATOM 1359 C C . ASN A 1 171 ? 10.657 -9.840 2.596 1.00 87.88 171 ASN A C 1
ATOM 1361 O O . ASN A 1 171 ? 11.485 -10.038 1.708 1.00 87.88 171 ASN A O 1
ATOM 1365 N N . VAL A 1 172 ? 10.835 -10.263 3.846 1.00 86.38 172 VAL A N 1
ATOM 1366 C CA . VAL A 1 172 ? 11.990 -11.043 4.310 1.00 86.38 172 VAL A CA 1
ATOM 1367 C C . VAL A 1 172 ? 11.452 -12.299 4.990 1.00 86.38 172 VAL A C 1
ATOM 1369 O O . VAL A 1 172 ? 10.566 -12.193 5.840 1.00 86.38 172 VAL A O 1
ATOM 1372 N N . TYR A 1 173 ? 11.959 -13.463 4.584 1.00 82.81 173 TYR A N 1
ATOM 1373 C CA . TYR A 1 173 ? 11.540 -14.784 5.063 1.00 82.81 173 TYR A CA 1
ATOM 1374 C C . TYR A 1 173 ? 12.686 -15.489 5.780 1.00 82.81 173 TYR A C 1
ATOM 1376 O O . TYR A 1 173 ? 13.839 -15.335 5.313 1.00 82.81 173 TYR A O 1
#

pLDDT: mean 92.94, std 6.39, range [69.69, 98.62]

Nearest PDB structures (foldseek):
  6pal-assembly1_B  TM=7.816E-01  e=1.911E-05  Bacteroides uniformis
  6pal-assembly1_A  TM=7.765E-01  e=1.800E-05  Bacteroides uniformis
  6d89-assembly1_A  TM=7.322E-01  e=1.214E-04  Bacteroides uniformis
  7vqm-assembly2_D  TM=6.681E-01  e=1.452E-04  Aquimarina sp.
  8r8n-assembly1_A  TM=3.976E-01  e=4.295E-01  synthetic construct

Mean predicted aligned error: 3.78 Å

Sequence (173 aa):
MLGDEKLWVRGVTYGTFRPGADGTPYPVRSVVERDFAAMAANGFNTVRVYTVPPRWLLDVAASRALRVMVGVPWEQHVTFLDDRRQVRDIERRVRAGAREVAGHPALLCLAIGNEIPAPIVRWHGAHAIADHLERLYEAVKEEDPDALVTYVNYPTTEYLELPFLDLVCFNVY

Foldseek 3Di:
DVVVDDDDAQEDEDDQADADPVRFRHDDLVVLLVVLLVCLVVPHAEYEYADQHAVSSLVSSVVSNHAYEYEQDDDLADLQVVDPVSLVVLLVSLLVSLLRCAPRPSYPAYASEAENDPVSCVVCDLVNVLVSVVSSVVSNCVNHVPHAYEHAYEPSVVVNDNPVHNDYHYDDD

Secondary structure (DSSP, 8-state):
-BTTB-----EEE-------TTS-SS--HHHHHHHHHHHHHTT--EEEESSPPPHHHHHHHHHTT-EEEEE----TTS-TTS-HHHHHHHHHHHHHHHHHHTT-TTEEEEEEEE---HHHHHHH-HHHHHHHHHHHHHHHHHH-TT--EEEEE-GGGTT---TT-SS-EE---